Protein AF-Q4S9Q7-F1 (afdb_monomer_lite)

Foldseek 3Di:
DDPPDPPVVVCVPPPPVVDDPVVVVVCCVPPPPDPDDPPPPPPPPQDPVNVVVVVVVVVVVVVVLVVPDDDDDDDFQPQLVVLVVCVVPPPRDLVSNCVSRVNPSVLVVQVCVCVVVVVCVVVVPDPVVSSVPD

InterPro domains:
  IPR002073 3'5'-cyclic nucleotide phosphodiesterase, catalytic domain [PS51845] (72-134)
  IPR013706 PDE1, N-terminal domain [PF08499] (4-63)
  IPR036971 3'5'-cyclic nucleotide phosphodiesterase, catalytic domain superfamily [G3DSA:1.10.1300.10] (68-134)

Secondary structure (DSSP, 8-state):
-------SSTTTTS-GGGS-HHHHHHHHHHH----S-------PPPPHHHHHHHHHHHHHHHHHHHHH---SS----HHHHHHHTTTTSTT--HHHHHHHTTT-HHHHHHHHHHHHTTHHHHTT--HHHHHHH-

Radius of gyration: 23.0 Å; chains: 1; bounding box: 46×39×59 Å

Sequence (134 aa):
SRHLLDTEDELSDLQADKVPSEVRDWLACTFSRKMGVAKRRAEEKPRFRSIVHAVQAGIFVERMYRRTSNMAGLTYPPTALTALKEVDQWSFNVFFFHKATGQHALKFLVYDLLTRYDLINRFRVNASFINTFA

pLDDT: mean 75.55, std 17.19, range [41.09, 97.19]

Structure (mmCIF, N/CA/C/O backbone):
data_AF-Q4S9Q7-F1
#
_entry.id   AF-Q4S9Q7-F1
#
loop_
_atom_site.group_PDB
_atom_site.id
_atom_site.type_symbol
_atom_site.label_atom_id
_atom_site.label_alt_id
_atom_site.label_comp_id
_atom_site.label_asym_id
_atom_site.label_entity_id
_atom_site.label_seq_id
_atom_site.pdbx_PDB_ins_code
_atom_site.Cartn_x
_atom_site.Cartn_y
_atom_site.Cartn_z
_atom_site.occupancy
_atom_site.B_iso_or_equiv
_atom_site.auth_seq_id
_atom_site.auth_comp_id
_atom_site.auth_asym_id
_atom_site.auth_atom_id
_atom_site.pdbx_PDB_model_num
ATOM 1 N N . SER A 1 1 ? -15.909 -23.827 -29.411 1.00 41.47 1 SER A N 1
ATOM 2 C CA . SER A 1 1 ? -14.606 -23.465 -29.996 1.00 41.47 1 SER A CA 1
ATOM 3 C C . SER A 1 1 ? -14.131 -22.170 -29.370 1.00 41.47 1 SER A C 1
ATOM 5 O O . SER A 1 1 ? -14.819 -21.166 -29.497 1.00 41.47 1 SER A O 1
ATOM 7 N N . ARG A 1 2 ? -13.055 -22.213 -28.573 1.00 41.09 2 ARG A N 1
ATOM 8 C CA . ARG A 1 2 ? -12.509 -21.035 -27.882 1.00 41.09 2 ARG A CA 1
ATOM 9 C C . ARG A 1 2 ? -11.651 -20.245 -28.866 1.00 41.09 2 ARG A C 1
ATOM 11 O O . ARG A 1 2 ? -10.529 -20.638 -29.145 1.00 41.09 2 ARG A O 1
ATOM 18 N N . HIS A 1 3 ? -12.210 -19.150 -29.359 1.00 46.91 3 HIS A N 1
ATOM 19 C CA . HIS A 1 3 ? -11.504 -18.075 -30.046 1.00 46.91 3 HIS A CA 1
ATOM 20 C C . HIS A 1 3 ? -10.768 -17.233 -28.990 1.00 46.91 3 HIS A C 1
ATOM 22 O O . HIS A 1 3 ? -11.179 -16.124 -28.662 1.00 46.91 3 HIS A O 1
ATOM 28 N N . LEU A 1 4 ? -9.758 -17.818 -28.342 1.00 49.66 4 LEU A N 1
ATOM 29 C CA . LEU A 1 4 ? -8.892 -17.101 -27.413 1.00 49.66 4 LEU A CA 1
ATOM 30 C C . LEU A 1 4 ? -7.550 -16.872 -28.099 1.00 49.66 4 LEU A C 1
ATOM 32 O O . LEU A 1 4 ? -6.766 -17.805 -28.228 1.00 49.66 4 LEU A O 1
ATOM 36 N N . LEU A 1 5 ? -7.332 -15.595 -28.423 1.00 47.31 5 LEU A N 1
ATOM 37 C CA . LEU A 1 5 ? -6.031 -14.940 -28.531 1.00 47.31 5 LEU A CA 1
ATOM 38 C C . LEU A 1 5 ? -5.266 -15.199 -29.831 1.00 47.31 5 LEU A C 1
ATOM 40 O O . LEU A 1 5 ? -4.199 -15.795 -29.834 1.00 47.31 5 LEU A O 1
ATOM 44 N N . ASP A 1 6 ? -5.773 -14.598 -30.905 1.00 46.31 6 ASP A N 1
ATOM 45 C CA . ASP A 1 6 ? -4.982 -14.224 -32.087 1.00 46.31 6 ASP A CA 1
ATOM 46 C C . ASP A 1 6 ? -4.171 -12.930 -31.831 1.00 46.31 6 ASP A C 1
ATOM 48 O O . ASP A 1 6 ? -3.997 -12.081 -32.693 1.00 4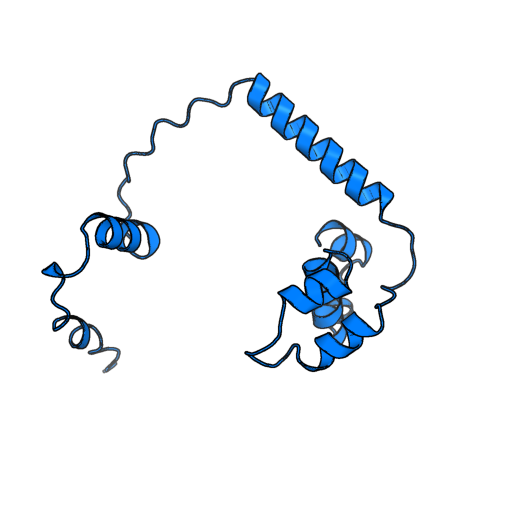6.31 6 ASP A O 1
ATOM 52 N N . THR A 1 7 ? -3.727 -12.721 -30.586 1.00 48.31 7 THR A N 1
ATOM 53 C CA . THR A 1 7 ? -2.867 -11.590 -30.194 1.00 48.31 7 THR A CA 1
ATOM 54 C C . THR A 1 7 ? -1.384 -11.942 -30.288 1.00 48.31 7 THR A C 1
ATOM 56 O O . THR A 1 7 ? -0.544 -11.114 -29.950 1.00 48.31 7 THR A O 1
ATOM 59 N N . GLU A 1 8 ? -1.042 -13.170 -30.695 1.00 48.53 8 GLU A N 1
ATOM 60 C CA . GLU A 1 8 ? 0.350 -13.511 -31.009 1.00 48.53 8 GLU A CA 1
ATOM 61 C C . GLU A 1 8 ? 0.801 -12.894 -32.343 1.00 48.53 8 GLU A C 1
ATOM 63 O O . GLU A 1 8 ? 2.002 -12.717 -32.525 1.00 48.53 8 GLU A O 1
ATOM 68 N N . ASP A 1 9 ? -0.130 -12.483 -33.216 1.00 49.50 9 ASP A N 1
ATOM 69 C CA . ASP A 1 9 ? 0.202 -11.988 -34.559 1.00 49.50 9 ASP A CA 1
ATOM 70 C C . ASP A 1 9 ? 0.385 -10.457 -34.657 1.00 49.50 9 ASP A C 1
ATOM 72 O O . ASP A 1 9 ? 0.992 -9.961 -35.600 1.00 49.50 9 ASP A O 1
ATOM 76 N N . GLU A 1 10 ? -0.031 -9.676 -33.648 1.00 46.81 10 GLU A N 1
ATOM 77 C CA . GLU A 1 10 ? 0.224 -8.218 -33.612 1.00 46.81 10 GLU A CA 1
ATOM 78 C C . GLU A 1 10 ? 1.635 -7.853 -33.098 1.00 46.81 10 GLU A C 1
ATOM 80 O O . GLU A 1 10 ? 2.033 -6.687 -33.111 1.00 46.81 10 GLU A O 1
ATOM 85 N N . LEU A 1 11 ? 2.422 -8.839 -32.651 1.00 51.75 11 LEU A N 1
ATOM 86 C CA . LEU A 1 11 ? 3.826 -8.649 -32.251 1.00 51.75 11 LEU A CA 1
ATOM 87 C C . LEU A 1 11 ? 4.820 -9.026 -33.363 1.00 51.75 11 LEU A C 1
ATOM 89 O O . LEU A 1 11 ? 6.006 -8.715 -33.239 1.00 51.75 11 LEU A O 1
ATOM 93 N N . SER A 1 12 ? 4.342 -9.644 -34.448 1.00 51.00 12 SER A N 1
ATOM 94 C CA . SER A 1 12 ? 5.117 -10.046 -35.632 1.00 51.00 12 SER A CA 1
ATOM 95 C C . SER A 1 12 ? 5.729 -8.849 -36.376 1.00 51.00 12 SER A C 1
ATOM 97 O O . SER A 1 12 ? 6.802 -8.966 -36.969 1.00 51.00 12 SER A O 1
ATOM 99 N N . ASP A 1 13 ? 5.078 -7.682 -36.288 1.00 50.41 13 ASP A N 1
ATOM 100 C CA . ASP A 1 13 ? 5.454 -6.449 -36.996 1.00 50.41 13 ASP A CA 1
ATOM 101 C C . ASP A 1 13 ? 6.460 -5.567 -36.235 1.00 50.41 13 ASP A C 1
ATOM 103 O O . ASP A 1 13 ? 6.987 -4.584 -36.774 1.00 50.41 13 ASP A O 1
ATOM 107 N N . LEU A 1 14 ? 6.789 -5.905 -34.982 1.00 54.84 14 LEU A N 1
ATOM 108 C CA . LEU A 1 14 ? 7.884 -5.247 -34.276 1.00 54.84 14 LEU A CA 1
ATOM 109 C C . LEU A 1 14 ? 9.206 -5.768 -34.837 1.00 54.84 14 LEU A C 1
ATOM 111 O O . LEU A 1 14 ? 9.612 -6.892 -34.554 1.00 54.84 14 LEU A O 1
ATOM 115 N N . GLN A 1 15 ? 9.921 -4.926 -35.592 1.00 55.91 15 GLN A N 1
ATOM 116 C CA . GLN A 1 15 ? 11.313 -5.178 -35.976 1.00 55.91 15 GLN A CA 1
ATOM 117 C C . GLN A 1 15 ? 12.168 -5.411 -34.718 1.00 55.91 15 GLN A C 1
ATOM 119 O O . GLN A 1 15 ? 12.735 -4.476 -34.148 1.00 55.91 15 GLN A O 1
ATOM 124 N N . ALA A 1 16 ? 12.287 -6.669 -34.293 1.00 54.94 16 ALA A N 1
ATOM 125 C CA . ALA A 1 16 ? 13.098 -7.101 -33.159 1.00 54.94 16 ALA A CA 1
ATOM 126 C C . ALA A 1 16 ? 14.583 -6.717 -33.318 1.00 54.94 16 ALA A C 1
ATOM 128 O O . ALA A 1 16 ? 15.316 -6.681 -32.332 1.00 54.94 16 ALA A O 1
ATOM 129 N N . ASP A 1 17 ? 15.007 -6.376 -34.538 1.00 60.38 17 ASP A N 1
ATOM 130 C CA . ASP A 1 17 ? 16.338 -5.866 -34.882 1.00 60.38 17 ASP A CA 1
ATOM 131 C C . ASP A 1 17 ? 16.618 -4.432 -34.400 1.00 60.38 17 ASP A C 1
ATOM 133 O O . ASP A 1 17 ? 17.767 -3.997 -34.420 1.00 60.38 17 ASP A O 1
ATOM 137 N N . LYS A 1 18 ? 15.606 -3.687 -33.931 1.00 69.62 18 LYS A N 1
ATOM 138 C CA . LYS A 1 18 ? 15.787 -2.335 -33.362 1.00 69.62 18 LYS A CA 1
ATOM 139 C C . LYS A 1 18 ? 16.006 -2.318 -31.850 1.00 69.62 18 LYS A C 1
ATOM 141 O O . LYS A 1 18 ? 16.362 -1.278 -31.300 1.00 69.62 18 LYS A O 1
ATOM 146 N N . VAL A 1 19 ? 15.788 -3.442 -31.171 1.00 75.44 19 VAL A N 1
ATOM 147 C CA . VAL A 1 19 ? 15.953 -3.550 -29.718 1.00 75.44 19 VAL A CA 1
ATOM 148 C C . VAL A 1 19 ? 17.345 -4.120 -29.419 1.00 75.44 19 VAL A C 1
ATOM 150 O O . VAL A 1 19 ? 17.657 -5.212 -29.906 1.00 75.44 19 VAL A O 1
ATOM 153 N N . PRO A 1 20 ? 18.181 -3.440 -28.607 1.00 87.00 20 PRO A N 1
ATOM 154 C CA . PRO A 1 20 ? 19.487 -3.960 -28.209 1.00 87.00 20 PRO A CA 1
ATOM 155 C C . PRO A 1 20 ? 19.389 -5.388 -27.665 1.00 87.00 20 PRO A C 1
ATOM 157 O O . PRO A 1 20 ? 18.422 -5.736 -26.976 1.00 87.00 20 PRO A O 1
ATOM 160 N N . SER A 1 21 ? 20.378 -6.227 -27.978 1.00 77.50 21 SER A N 1
ATOM 161 C CA . SER A 1 21 ? 20.414 -7.628 -27.536 1.00 77.50 21 SER A CA 1
ATOM 162 C C . SER A 1 21 ? 20.272 -7.754 -26.023 1.00 77.50 21 SER A C 1
ATOM 164 O O . SER A 1 21 ? 19.528 -8.607 -25.559 1.00 77.50 21 SER A O 1
ATOM 166 N N . GLU A 1 22 ? 20.871 -6.842 -25.259 1.00 82.75 22 GLU A N 1
ATOM 167 C CA . GLU A 1 22 ? 20.809 -6.828 -23.798 1.00 82.75 22 GLU A CA 1
ATOM 168 C C . GLU A 1 22 ? 19.378 -6.643 -23.283 1.00 82.75 22 GLU A C 1
ATOM 170 O O . GLU A 1 22 ? 18.979 -7.271 -22.304 1.00 82.75 22 GLU A O 1
ATOM 175 N N . VAL A 1 23 ? 18.587 -5.797 -23.951 1.00 84.38 23 VAL A N 1
ATOM 176 C CA . VAL A 1 23 ? 17.188 -5.550 -23.579 1.00 84.38 23 VAL A CA 1
ATOM 177 C C . VAL A 1 23 ? 16.328 -6.756 -23.947 1.00 84.38 23 VAL A C 1
ATOM 179 O O . VAL A 1 23 ? 15.492 -7.168 -23.146 1.00 84.38 23 VAL A O 1
ATOM 182 N N . ARG A 1 24 ? 16.556 -7.371 -25.114 1.00 83.56 24 ARG A N 1
ATOM 183 C CA . ARG A 1 24 ? 15.856 -8.604 -25.513 1.00 83.56 24 ARG A CA 1
ATOM 184 C C . ARG A 1 24 ? 16.167 -9.762 -24.569 1.00 83.56 24 ARG A C 1
ATOM 186 O O . ARG A 1 24 ? 15.247 -10.451 -24.138 1.00 83.56 24 ARG A O 1
ATOM 193 N N . ASP A 1 25 ? 17.429 -9.924 -24.192 1.00 80.69 25 ASP A N 1
ATOM 194 C CA . ASP A 1 25 ? 17.872 -10.948 -23.248 1.00 80.69 25 ASP A CA 1
ATOM 195 C C . ASP A 1 25 ? 17.310 -10.698 -21.843 1.00 80.69 25 ASP A C 1
ATOM 197 O O . ASP A 1 25 ? 16.860 -11.638 -21.182 1.00 80.69 25 ASP A O 1
ATOM 201 N N . TRP A 1 26 ? 17.257 -9.436 -21.394 1.00 85.69 26 TRP A N 1
ATOM 202 C CA . TRP A 1 26 ? 16.618 -9.067 -20.128 1.00 85.69 26 TRP A CA 1
ATOM 203 C C . TRP A 1 26 ? 15.114 -9.373 -20.135 1.00 85.69 26 TRP A C 1
ATOM 205 O O . TRP A 1 26 ? 14.604 -9.996 -19.201 1.00 85.69 26 TRP A O 1
ATOM 215 N N . LEU A 1 27 ? 14.403 -9.005 -21.205 1.00 83.12 27 LEU A N 1
ATOM 216 C CA . LEU A 1 27 ? 12.976 -9.295 -21.357 1.00 83.12 27 LEU A CA 1
ATOM 217 C C . LEU A 1 27 ? 12.711 -10.804 -21.409 1.00 83.12 27 LEU A C 1
ATOM 219 O O . LEU A 1 27 ? 11.816 -11.299 -20.726 1.00 83.12 27 LEU A O 1
ATOM 223 N N . ALA A 1 28 ? 13.517 -11.551 -22.165 1.00 81.88 28 ALA A N 1
ATOM 224 C CA . ALA A 1 28 ? 13.392 -12.997 -22.273 1.00 81.88 28 ALA A CA 1
ATOM 225 C C . ALA A 1 28 ? 13.648 -13.689 -20.927 1.00 81.88 28 ALA A C 1
ATOM 227 O O . ALA A 1 28 ? 12.878 -14.569 -20.544 1.00 81.88 28 ALA A O 1
ATOM 228 N N . CYS A 1 29 ? 14.679 -13.287 -20.175 1.00 76.94 29 CYS A N 1
ATOM 229 C CA . CYS A 1 29 ? 14.956 -13.899 -18.873 1.00 76.94 29 CYS A CA 1
ATOM 230 C C . CYS A 1 29 ? 13.972 -13.476 -17.766 1.00 76.94 29 CYS A C 1
ATOM 232 O O . CYS A 1 29 ? 13.766 -14.249 -16.831 1.00 76.94 29 CYS A O 1
ATOM 234 N N . THR A 1 30 ? 13.338 -12.303 -17.878 1.00 86.06 30 THR A N 1
ATOM 235 C CA . THR A 1 30 ? 12.367 -11.799 -16.886 1.00 86.06 30 THR A CA 1
ATOM 236 C C . THR A 1 30 ? 10.948 -12.314 -17.138 1.00 86.06 30 THR A C 1
ATOM 238 O O . THR A 1 30 ? 10.256 -12.691 -16.194 1.00 86.06 30 THR A O 1
ATOM 241 N N . PHE A 1 31 ? 10.506 -12.345 -18.400 1.00 83.12 31 PHE A N 1
ATOM 242 C CA . PHE A 1 31 ? 9.098 -12.557 -18.758 1.00 83.12 31 PHE A CA 1
ATOM 243 C C . PHE A 1 31 ? 8.813 -13.874 -19.498 1.00 83.12 31 PHE A C 1
ATOM 245 O O . PHE A 1 31 ? 7.646 -14.224 -19.663 1.00 83.12 31 PHE A O 1
ATOM 252 N N . SER A 1 32 ? 9.826 -14.645 -19.925 1.00 81.12 32 SER A N 1
ATOM 253 C CA . SER A 1 32 ? 9.590 -15.960 -20.547 1.00 81.12 32 SER A CA 1
ATOM 254 C C . SER A 1 32 ? 9.661 -17.100 -19.536 1.00 81.12 32 SER A C 1
ATOM 256 O O . SER A 1 32 ? 10.592 -17.217 -18.744 1.00 81.12 32 SER A O 1
ATOM 258 N N . ARG A 1 33 ? 8.719 -18.038 -19.643 1.00 68.69 33 ARG A N 1
ATOM 259 C CA . ARG A 1 33 ? 8.603 -19.227 -18.783 1.00 68.69 33 ARG A CA 1
ATOM 260 C C . ARG A 1 33 ? 9.688 -20.292 -19.029 1.00 68.69 33 ARG A C 1
ATOM 262 O O . ARG A 1 33 ? 9.446 -21.453 -18.709 1.00 68.69 33 ARG A O 1
ATOM 269 N N . LYS A 1 34 ? 10.849 -19.971 -19.625 1.00 55.56 34 LYS A N 1
ATOM 270 C CA . LYS A 1 34 ? 11.867 -20.977 -19.991 1.00 55.56 34 LYS A CA 1
ATOM 271 C C . LYS A 1 34 ? 12.435 -21.658 -18.735 1.00 55.56 34 LYS A C 1
ATOM 273 O O . LYS A 1 34 ? 13.432 -21.240 -18.157 1.00 55.56 34 LYS A O 1
ATOM 278 N N . MET A 1 35 ? 11.786 -22.755 -18.340 1.00 53.50 35 MET A N 1
ATOM 279 C CA . MET A 1 35 ? 12.363 -23.869 -17.596 1.00 53.50 35 MET A CA 1
ATOM 280 C C . MET A 1 35 ? 13.606 -24.329 -18.359 1.00 53.50 35 MET A C 1
ATOM 282 O O . MET A 1 35 ? 13.499 -25.017 -19.369 1.00 53.50 35 MET A O 1
ATOM 286 N N . GLY A 1 36 ? 14.780 -23.891 -17.916 1.00 53.44 36 GLY A N 1
ATOM 287 C CA . GLY A 1 36 ? 16.035 -24.250 -18.566 1.00 53.44 36 GLY A CA 1
ATOM 288 C C . GLY A 1 36 ? 17.144 -23.264 -18.257 1.00 53.44 36 GLY A C 1
ATOM 289 O O . GLY A 1 36 ? 17.542 -22.504 -19.126 1.00 53.44 36 GLY A O 1
ATO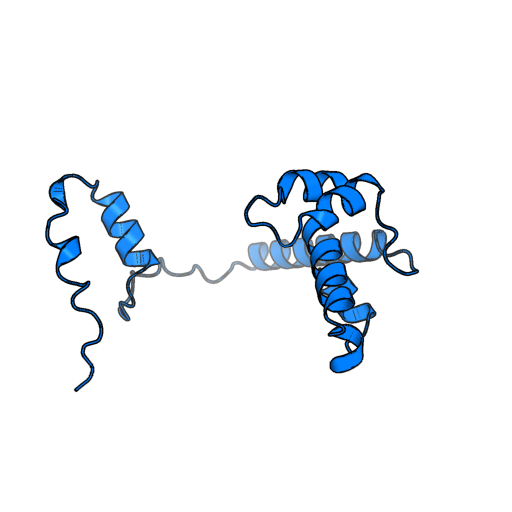M 290 N N . VAL A 1 37 ? 17.603 -23.282 -17.002 1.00 49.09 37 VAL A N 1
ATOM 291 C CA . VAL A 1 37 ? 18.951 -22.888 -16.569 1.00 49.09 37 VAL A CA 1
ATOM 292 C C . VAL A 1 37 ? 19.542 -21.719 -17.374 1.00 49.09 37 VAL A C 1
ATOM 294 O O . VAL A 1 37 ? 20.456 -21.895 -18.179 1.00 49.09 37 VAL A O 1
ATOM 297 N N . ALA A 1 38 ? 19.136 -20.487 -17.043 1.00 48.97 38 ALA A N 1
ATOM 298 C CA . ALA A 1 38 ? 20.163 -19.455 -16.952 1.00 48.97 38 ALA A CA 1
ATOM 299 C C . ALA A 1 38 ? 21.236 -20.077 -16.062 1.00 48.97 38 ALA A C 1
ATOM 301 O O . ALA A 1 38 ? 20.918 -20.497 -14.945 1.00 48.97 38 ALA A O 1
ATOM 302 N N . LYS A 1 39 ? 22.438 -20.282 -16.604 1.00 51.72 39 LYS A N 1
ATOM 303 C CA . LYS A 1 39 ? 23.589 -20.805 -15.875 1.00 51.72 39 LYS A CA 1
ATOM 304 C C . LYS A 1 39 ? 23.708 -19.934 -14.632 1.00 51.72 39 LYS A C 1
ATOM 306 O O . LYS A 1 39 ? 24.237 -18.827 -14.710 1.00 51.72 39 LYS A O 1
ATOM 311 N N . ARG A 1 40 ? 23.113 -20.382 -13.516 1.00 52.78 40 ARG A N 1
ATOM 312 C CA . ARG A 1 40 ? 23.252 -19.730 -12.222 1.00 52.78 40 ARG A CA 1
ATOM 313 C C . ARG A 1 40 ? 24.758 -19.596 -12.098 1.00 52.78 40 ARG A C 1
ATOM 315 O O . ARG A 1 40 ? 25.460 -20.609 -12.184 1.00 52.78 40 ARG A O 1
ATOM 322 N N . ARG A 1 41 ? 25.275 -18.367 -11.986 1.00 55.84 41 ARG A N 1
ATOM 323 C CA . ARG A 1 41 ? 26.604 -18.204 -11.390 1.00 55.84 41 ARG A CA 1
ATOM 324 C C . ARG A 1 41 ? 26.565 -19.091 -10.158 1.00 55.84 41 ARG A C 1
ATOM 326 O O . ARG A 1 41 ? 25.586 -18.989 -9.421 1.00 55.84 41 ARG A O 1
ATOM 333 N N . ALA A 1 42 ? 27.517 -20.018 -10.034 1.00 54.81 42 ALA A N 1
ATOM 334 C CA . ALA A 1 42 ? 27.575 -20.904 -8.884 1.00 54.81 42 ALA A CA 1
ATOM 335 C C . ALA A 1 42 ? 27.341 -20.028 -7.653 1.00 54.81 42 ALA A C 1
ATOM 337 O O . ALA A 1 42 ? 28.103 -19.083 -7.439 1.00 54.81 42 ALA A O 1
ATOM 338 N N . GLU A 1 43 ? 26.221 -20.242 -6.958 1.00 56.75 43 GLU A N 1
ATOM 339 C CA . GLU A 1 43 ? 25.981 -19.587 -5.683 1.00 56.75 43 GLU A CA 1
ATOM 340 C C . GLU A 1 43 ? 27.191 -19.972 -4.838 1.00 56.75 43 GLU A C 1
ATOM 342 O O . GLU A 1 43 ? 27.351 -21.143 -4.480 1.00 56.75 43 GLU A O 1
ATOM 347 N N . GLU A 1 44 ? 28.118 -19.031 -4.620 1.00 63.50 44 GLU A N 1
ATOM 348 C CA . GLU A 1 44 ? 29.185 -19.257 -3.659 1.00 63.50 44 GLU A CA 1
ATOM 349 C C . GLU A 1 44 ? 28.476 -19.616 -2.359 1.00 63.50 44 GLU A C 1
ATOM 351 O O . GLU A 1 44 ? 27.667 -18.837 -1.848 1.00 63.50 44 GLU A O 1
ATOM 356 N N . LYS A 1 45 ? 28.754 -20.820 -1.852 1.00 73.00 45 LYS A N 1
ATOM 357 C CA . LYS A 1 45 ? 28.246 -21.285 -0.566 1.00 73.00 45 LYS A CA 1
ATOM 358 C C . LYS A 1 45 ? 28.454 -20.144 0.440 1.00 73.00 45 LYS A C 1
ATOM 360 O O . LYS A 1 45 ? 29.601 -19.707 0.592 1.00 73.00 45 LYS A O 1
ATOM 365 N N . PRO A 1 46 ? 27.387 -19.610 1.065 1.00 71.25 46 PRO A N 1
ATOM 366 C CA . PRO A 1 46 ? 27.481 -18.360 1.801 1.00 71.25 46 PRO A CA 1
ATOM 367 C C . PRO A 1 46 ? 28.549 -18.489 2.884 1.00 71.25 46 PRO A C 1
ATOM 369 O O . PRO A 1 46 ? 28.502 -19.379 3.736 1.00 71.25 46 PRO A O 1
ATOM 372 N N . ARG A 1 47 ? 29.565 -17.623 2.815 1.00 85.69 47 ARG A N 1
ATOM 373 C CA . ARG A 1 47 ? 30.669 -17.625 3.780 1.00 85.69 47 ARG A CA 1
ATOM 374 C C . ARG A 1 47 ? 30.114 -17.279 5.161 1.00 85.69 47 ARG A C 1
ATOM 376 O O . ARG A 1 47 ? 29.239 -16.423 5.269 1.00 85.69 47 ARG A O 1
ATOM 383 N N . PHE A 1 48 ? 30.683 -17.852 6.223 1.00 90.12 48 PHE A N 1
ATOM 384 C CA . PHE A 1 48 ? 30.279 -17.577 7.612 1.00 90.12 48 PHE A CA 1
ATOM 385 C C . PHE A 1 48 ? 30.170 -16.071 7.917 1.00 90.12 48 PHE A C 1
ATOM 387 O O . PHE A 1 48 ? 29.217 -15.630 8.547 1.00 90.12 48 PHE A O 1
ATOM 394 N N . ARG A 1 49 ? 31.073 -15.248 7.367 1.00 87.62 49 ARG A N 1
ATOM 395 C CA . ARG A 1 49 ? 31.020 -13.782 7.491 1.00 87.62 49 ARG A CA 1
ATOM 396 C C . ARG A 1 49 ? 29.756 -13.152 6.885 1.00 87.62 49 ARG A C 1
ATOM 398 O O . ARG A 1 49 ? 29.212 -12.220 7.464 1.00 87.62 49 ARG A O 1
ATOM 405 N N . SER A 1 50 ? 29.285 -13.652 5.742 1.00 88.19 50 SER A N 1
ATOM 406 C CA . SER A 1 50 ? 28.042 -13.186 5.110 1.00 88.19 50 SER A CA 1
ATOM 407 C C . SER A 1 50 ? 26.821 -13.577 5.943 1.00 88.19 50 SER A C 1
ATOM 409 O O . SER A 1 50 ? 25.929 -12.754 6.125 1.00 88.19 50 SER A O 1
ATOM 411 N N . ILE A 1 51 ? 26.836 -14.777 6.533 1.00 88.75 51 ILE A N 1
ATOM 412 C CA . ILE A 1 51 ? 25.806 -15.229 7.477 1.00 88.75 51 ILE A CA 1
ATOM 413 C C . ILE A 1 51 ? 25.782 -14.315 8.707 1.00 88.75 51 ILE A C 1
ATOM 415 O O . ILE A 1 51 ? 24.723 -13.831 9.086 1.00 88.75 51 ILE A O 1
ATOM 419 N N . VAL A 1 52 ? 26.945 -14.009 9.291 1.00 94.31 52 VAL A N 1
ATOM 420 C CA . VAL A 1 52 ? 27.054 -13.098 10.442 1.00 94.31 52 VAL A CA 1
ATOM 421 C C . VAL A 1 52 ? 26.515 -11.709 10.106 1.00 94.31 52 VAL A C 1
ATOM 423 O O . VAL A 1 52 ? 25.720 -11.179 10.873 1.00 94.31 52 VAL A O 1
ATOM 426 N N . HIS A 1 53 ? 26.882 -11.134 8.957 1.00 92.12 53 HIS A N 1
ATOM 427 C CA . HIS A 1 53 ? 26.362 -9.827 8.544 1.00 92.12 53 HIS A CA 1
ATOM 428 C C . HIS A 1 53 ? 24.840 -9.854 8.334 1.00 92.12 53 HIS A C 1
ATOM 430 O O . HIS A 1 53 ? 24.158 -8.913 8.732 1.00 92.12 53 HIS A O 1
ATOM 436 N N . ALA A 1 54 ? 24.297 -10.932 7.759 1.00 88.38 54 ALA A N 1
ATOM 437 C CA . ALA A 1 54 ? 22.855 -11.104 7.597 1.00 88.38 54 ALA A CA 1
ATOM 438 C C . ALA A 1 54 ? 22.134 -11.222 8.952 1.00 88.38 54 ALA A C 1
ATOM 440 O O . ALA A 1 54 ? 21.107 -10.579 9.159 1.00 88.38 54 ALA A O 1
ATOM 441 N N . VAL A 1 55 ? 22.701 -11.968 9.906 1.00 94.62 55 VAL A N 1
ATOM 442 C CA . VAL A 1 55 ? 22.182 -12.082 11.280 1.00 94.62 55 VAL A CA 1
ATOM 443 C C . VAL A 1 55 ? 22.240 -10.734 12.001 1.00 94.62 55 VAL A C 1
ATOM 445 O O . VAL A 1 55 ? 21.262 -10.324 12.619 1.00 94.62 55 VAL A O 1
ATOM 448 N N . GLN A 1 56 ? 23.354 -10.007 11.897 1.00 92.88 56 GLN A N 1
ATOM 449 C CA . GLN A 1 56 ? 23.516 -8.684 12.505 1.00 92.88 56 GLN A CA 1
ATOM 450 C C . GLN A 1 56 ? 22.537 -7.663 11.921 1.00 92.88 56 GLN A C 1
ATOM 452 O O . GLN A 1 56 ? 21.941 -6.896 12.677 1.00 92.88 56 GLN A O 1
ATOM 457 N N . ALA A 1 57 ? 22.336 -7.678 10.601 1.00 87.88 57 ALA A N 1
ATOM 458 C CA . ALA A 1 57 ? 21.327 -6.859 9.942 1.00 87.88 57 ALA A CA 1
ATOM 459 C C . ALA A 1 57 ? 19.914 -7.228 10.422 1.00 87.88 57 ALA A C 1
ATOM 461 O O . ALA A 1 57 ? 19.151 -6.334 10.773 1.00 87.88 57 ALA A O 1
ATOM 462 N N . GLY A 1 58 ? 19.600 -8.525 10.534 1.00 85.44 58 GLY A N 1
ATOM 463 C CA . GLY A 1 58 ? 18.328 -9.014 11.074 1.00 85.44 58 GLY A CA 1
ATOM 464 C C . GLY A 1 58 ? 18.057 -8.520 12.497 1.00 85.44 58 GLY A C 1
ATOM 465 O O . GLY A 1 58 ? 17.009 -7.934 12.751 1.00 85.44 58 GLY A O 1
ATOM 466 N N . ILE A 1 59 ? 19.036 -8.646 13.398 1.00 87.19 59 ILE A N 1
ATOM 467 C CA . ILE A 1 59 ? 18.938 -8.160 14.785 1.00 87.19 59 ILE A CA 1
ATOM 468 C C . ILE A 1 59 ? 18.816 -6.630 14.834 1.00 87.19 59 ILE A C 1
ATOM 470 O O . ILE A 1 59 ? 18.075 -6.088 15.653 1.00 87.19 59 ILE A O 1
ATOM 474 N N . PHE A 1 60 ? 19.550 -5.900 13.990 1.00 77.94 60 PHE A N 1
ATOM 475 C CA . PHE A 1 60 ? 19.479 -4.438 13.951 1.00 77.94 60 PHE A CA 1
ATOM 476 C C . PHE A 1 60 ? 18.103 -3.954 13.483 1.00 77.94 60 PHE A C 1
ATOM 478 O O . PHE A 1 60 ? 17.529 -3.068 14.118 1.00 77.94 60 PHE A O 1
ATOM 485 N N . VAL A 1 61 ? 17.557 -4.572 12.433 1.00 68.00 61 VAL A N 1
ATOM 486 C CA . VAL A 1 61 ? 16.200 -4.312 11.934 1.00 68.00 61 VAL A CA 1
ATOM 487 C C . VAL A 1 61 ? 15.162 -4.649 13.004 1.00 68.00 61 VAL A C 1
ATOM 489 O O . VAL A 1 61 ? 14.323 -3.809 13.314 1.00 68.00 61 VAL A O 1
ATOM 492 N N . GLU A 1 62 ? 15.265 -5.809 13.655 1.00 72.25 62 GLU A N 1
ATOM 493 C CA . GLU A 1 62 ? 14.374 -6.215 14.752 1.00 72.25 62 GLU A CA 1
ATOM 494 C C . GLU A 1 62 ? 14.421 -5.223 15.929 1.00 72.25 62 GLU A C 1
ATOM 496 O O . GLU A 1 62 ? 13.399 -4.832 16.499 1.00 72.25 62 GLU A O 1
ATOM 501 N N . ARG A 1 63 ? 15.622 -4.751 16.281 1.00 72.19 63 ARG A N 1
ATOM 502 C CA . ARG A 1 63 ? 15.833 -3.788 17.366 1.00 72.19 63 ARG A CA 1
ATOM 503 C C . ARG A 1 63 ? 15.351 -2.381 17.015 1.00 72.19 63 ARG A C 1
ATOM 505 O O . ARG A 1 63 ? 14.969 -1.647 17.927 1.00 72.19 63 ARG A O 1
ATOM 512 N N . MET A 1 64 ? 15.397 -1.995 15.741 1.00 63.25 64 MET A N 1
ATOM 513 C CA . MET A 1 64 ? 14.772 -0.768 15.241 1.00 63.25 64 MET A CA 1
ATOM 514 C C . MET A 1 64 ? 13.251 -0.892 15.291 1.00 63.25 64 MET A C 1
ATOM 516 O O . MET A 1 64 ? 12.591 -0.020 15.845 1.00 63.25 64 MET A O 1
ATOM 520 N N . TYR A 1 65 ? 12.711 -2.022 14.842 1.00 60.69 65 TYR A N 1
ATOM 521 C CA . TYR A 1 65 ? 11.283 -2.308 14.857 1.00 60.69 65 TYR A CA 1
ATOM 522 C C . TYR A 1 65 ? 10.687 -2.268 16.284 1.00 60.69 65 TYR A C 1
ATOM 524 O O . TYR A 1 65 ? 9.704 -1.564 16.522 1.00 60.69 65 TYR A O 1
ATOM 532 N N . ARG A 1 66 ? 11.340 -2.899 17.278 1.00 61.09 66 ARG A N 1
ATOM 533 C CA . ARG A 1 66 ? 10.914 -2.832 18.697 1.00 61.09 66 ARG A CA 1
ATOM 534 C C . ARG A 1 66 ? 11.029 -1.438 19.323 1.00 61.09 66 ARG A C 1
ATOM 536 O O . ARG A 1 66 ? 10.293 -1.146 20.260 1.00 61.09 66 ARG A O 1
ATOM 543 N N . ARG A 1 67 ? 11.961 -0.587 18.872 1.00 56.59 67 ARG A N 1
ATOM 544 C CA . ARG A 1 67 ? 12.135 0.774 19.422 1.00 56.59 67 ARG A CA 1
ATOM 545 C C . ARG A 1 67 ? 11.053 1.748 18.959 1.00 56.59 67 ARG A C 1
ATOM 547 O O . ARG A 1 67 ? 10.797 2.718 19.664 1.00 56.59 67 ARG A O 1
ATOM 554 N N . THR A 1 68 ? 10.416 1.486 17.821 1.00 50.09 68 THR A N 1
ATOM 555 C CA . THR A 1 68 ? 9.388 2.364 17.235 1.00 50.09 68 THR A CA 1
ATOM 556 C C . THR A 1 68 ? 7.959 1.935 17.604 1.00 50.09 68 THR A C 1
ATOM 558 O O . THR A 1 68 ? 7.003 2.651 17.316 1.00 50.09 68 THR A O 1
ATOM 561 N N . SER A 1 69 ? 7.774 0.787 18.267 1.00 46.72 69 SER A N 1
ATOM 562 C CA . SER A 1 69 ? 6.457 0.286 18.678 1.00 46.72 69 SER A CA 1
ATOM 563 C C . SER A 1 69 ? 6.060 0.776 20.078 1.00 46.72 69 SER A C 1
ATOM 565 O O . SER A 1 69 ? 6.144 0.023 21.047 1.00 46.72 69 SER A O 1
ATOM 567 N N . ASN A 1 70 ? 5.594 2.023 20.179 1.00 43.12 70 ASN A N 1
ATOM 568 C CA . ASN A 1 70 ? 4.729 2.458 21.281 1.00 43.12 70 ASN A CA 1
ATOM 569 C C . ASN A 1 70 ? 3.259 2.449 20.822 1.00 43.12 70 ASN A C 1
ATOM 571 O O . ASN A 1 70 ? 2.948 2.723 19.667 1.00 43.12 70 ASN A O 1
ATOM 575 N N . MET A 1 71 ? 2.405 2.021 21.750 1.00 47.00 71 MET A N 1
ATOM 576 C CA . MET A 1 71 ? 1.081 1.411 21.587 1.00 47.00 71 MET A CA 1
ATOM 577 C C . MET A 1 71 ? -0.093 2.371 21.293 1.00 47.00 71 MET A C 1
ATOM 579 O O . MET A 1 71 ? 0.035 3.580 21.435 1.00 47.00 71 MET A O 1
ATOM 583 N N . ALA A 1 72 ? -1.264 1.760 21.038 1.00 45.75 72 ALA A N 1
ATOM 584 C CA . ALA A 1 72 ? -2.581 2.313 20.676 1.00 45.75 72 ALA A CA 1
ATOM 585 C C . ALA A 1 72 ? -2.726 2.599 19.173 1.00 45.75 72 ALA A C 1
ATOM 587 O O . ALA A 1 72 ? -1.731 2.847 18.503 1.00 45.75 72 ALA A O 1
ATOM 588 N N . GLY A 1 73 ? -3.943 2.416 18.633 1.00 60.25 73 GLY A N 1
ATOM 589 C CA . GLY A 1 73 ? -4.241 2.398 17.191 1.00 60.25 73 GLY A CA 1
ATOM 590 C C . GLY A 1 73 ? -3.505 3.483 16.405 1.00 60.25 73 GLY A C 1
ATOM 591 O O . GLY A 1 73 ? -3.264 4.562 16.935 1.00 60.25 73 GLY A O 1
ATOM 592 N N . LEU A 1 74 ? -3.108 3.174 15.165 1.00 68.62 74 LEU A N 1
ATOM 593 C CA . LEU A 1 74 ? -2.286 4.068 14.346 1.00 68.62 74 LEU A CA 1
ATOM 594 C C . LEU A 1 74 ? -2.830 5.498 14.386 1.00 68.62 74 LEU A C 1
ATOM 596 O O . LEU A 1 74 ? -3.913 5.777 13.875 1.00 68.62 74 LEU A O 1
ATOM 600 N N . THR A 1 75 ? -2.063 6.408 14.978 1.00 77.88 75 THR A N 1
ATOM 601 C CA . THR A 1 75 ? -2.341 7.835 14.870 1.00 77.88 75 THR A CA 1
ATOM 602 C C . THR A 1 75 ? -1.831 8.292 13.516 1.00 77.88 75 THR A C 1
ATOM 604 O O . THR A 1 75 ? -0.625 8.312 13.267 1.00 77.88 75 THR A O 1
ATOM 607 N N . TYR A 1 76 ? -2.753 8.637 12.623 1.00 83.06 76 TYR A N 1
ATOM 608 C CA . TYR A 1 76 ? -2.409 9.104 11.288 1.00 83.06 76 TYR A CA 1
ATOM 609 C C . TYR A 1 76 ? -2.055 10.594 11.326 1.00 83.06 76 TYR A C 1
ATOM 611 O O . TYR A 1 76 ? -2.858 11.401 11.806 1.00 83.06 76 TYR A O 1
ATOM 619 N N . PRO A 1 77 ? -0.897 11.000 10.777 1.00 87.94 77 PRO A N 1
ATOM 620 C CA . PRO A 1 77 ? -0.630 12.404 10.500 1.00 87.94 77 PRO A CA 1
ATOM 621 C C . PRO A 1 77 ? -1.725 12.986 9.587 1.00 87.94 77 PRO A C 1
ATOM 623 O O . PRO A 1 77 ? -2.158 12.300 8.655 1.00 87.94 77 PRO A O 1
ATOM 626 N N . PRO A 1 78 ? -2.152 14.251 9.767 1.00 90.12 78 PRO A N 1
ATOM 627 C CA . PRO A 1 78 ? -3.192 14.855 8.928 1.00 90.12 78 PRO A CA 1
ATOM 628 C C . PRO A 1 78 ? -2.878 14.797 7.427 1.00 90.12 78 PRO A C 1
ATOM 630 O O . PRO A 1 78 ? -3.757 14.562 6.604 1.00 90.12 78 PRO A O 1
ATOM 633 N N . THR A 1 79 ? -1.604 14.947 7.064 1.00 92.00 79 THR A N 1
ATOM 634 C CA . THR A 1 79 ? -1.125 14.834 5.680 1.00 92.00 79 THR A CA 1
ATOM 635 C C . THR A 1 79 ? -1.268 13.420 5.117 1.00 92.00 79 THR A C 1
ATOM 637 O O . THR A 1 79 ? -1.582 13.264 3.938 1.00 92.00 79 THR A O 1
ATOM 640 N N . ALA A 1 80 ? -1.093 12.390 5.949 1.00 92.31 80 ALA A N 1
ATOM 641 C CA . ALA A 1 80 ? -1.300 10.998 5.563 1.00 92.31 80 ALA A CA 1
ATOM 642 C C . ALA A 1 80 ? -2.792 10.696 5.350 1.00 92.31 80 ALA A C 1
ATOM 644 O O . ALA A 1 80 ? -3.141 10.045 4.370 1.00 92.31 80 ALA A O 1
ATOM 645 N N . LEU A 1 81 ? -3.675 11.233 6.205 1.00 91.06 81 LEU A N 1
ATOM 646 C CA . LEU A 1 81 ? -5.130 11.128 6.022 1.00 91.06 81 LEU A CA 1
ATOM 647 C C . LEU A 1 81 ? -5.595 11.788 4.723 1.00 91.06 81 LEU A C 1
ATOM 649 O O . LEU A 1 81 ? -6.434 11.232 4.021 1.00 91.06 81 LEU A O 1
ATOM 653 N N . THR A 1 82 ? -5.046 12.957 4.383 1.00 93.06 82 THR A N 1
ATOM 654 C CA . THR A 1 82 ? -5.363 13.628 3.116 1.00 93.06 82 THR A CA 1
ATOM 655 C C . THR A 1 82 ? -4.976 12.766 1.919 1.00 93.06 82 THR A C 1
ATOM 657 O O . THR A 1 82 ? -5.790 12.608 1.016 1.00 93.06 82 THR A O 1
ATOM 660 N N . ALA A 1 83 ? -3.789 12.153 1.937 1.00 94.06 83 ALA A N 1
ATOM 661 C CA . ALA A 1 83 ? -3.361 11.250 0.871 1.00 94.06 83 ALA A CA 1
ATOM 662 C C . ALA A 1 83 ? -4.253 9.998 0.762 1.00 94.06 83 ALA A C 1
ATOM 664 O O . ALA A 1 83 ? -4.602 9.591 -0.342 1.00 94.06 83 ALA A O 1
ATOM 665 N N . LEU A 1 84 ? -4.678 9.408 1.887 1.00 93.50 84 LEU A N 1
ATOM 666 C CA . LEU A 1 84 ? -5.510 8.191 1.905 1.00 93.50 84 LEU A CA 1
ATOM 667 C C . LEU A 1 84 ? -6.904 8.360 1.288 1.00 93.50 84 LEU A C 1
ATOM 669 O O . LEU A 1 84 ? -7.553 7.362 0.966 1.00 93.50 84 LEU A O 1
ATOM 673 N N . LYS A 1 85 ? -7.368 9.597 1.086 1.00 93.12 85 LYS A N 1
ATOM 674 C CA . LYS A 1 85 ? -8.607 9.872 0.340 1.00 93.12 85 LYS A CA 1
ATOM 675 C C . LYS A 1 85 ? -8.501 9.479 -1.132 1.00 93.12 85 LYS A C 1
ATOM 677 O O . LYS A 1 85 ? -9.512 9.177 -1.752 1.00 93.12 85 LYS A O 1
ATOM 682 N N . GLU A 1 86 ? -7.290 9.473 -1.679 1.00 94.88 86 GLU A N 1
ATOM 683 C CA . GLU A 1 86 ? -7.017 9.151 -3.081 1.00 94.88 86 GLU A CA 1
ATOM 684 C C . GLU A 1 86 ? -6.489 7.723 -3.256 1.00 94.88 86 GLU A C 1
ATOM 686 O O . GLU A 1 86 ? -6.080 7.361 -4.351 1.00 94.88 86 GLU A O 1
ATOM 691 N N . VAL A 1 87 ? -6.488 6.899 -2.200 1.00 94.81 87 VAL A N 1
ATOM 692 C CA . VAL A 1 87 ? -5.864 5.561 -2.218 1.00 94.81 87 VAL A CA 1
ATOM 693 C C . VAL A 1 87 ? -6.462 4.614 -3.264 1.00 94.81 87 VAL A C 1
ATOM 695 O O . VAL A 1 87 ? -5.762 3.747 -3.774 1.00 94.81 87 VAL A O 1
ATOM 698 N N . ASP A 1 88 ? -7.734 4.808 -3.615 1.00 94.44 88 ASP A N 1
ATOM 699 C CA . ASP A 1 88 ? -8.438 4.002 -4.617 1.00 94.44 88 ASP A CA 1
ATOM 700 C C . ASP A 1 88 ? -8.243 4.541 -6.053 1.00 94.44 88 ASP A C 1
ATOM 702 O O . ASP A 1 88 ? -8.780 3.989 -7.013 1.00 94.44 88 ASP A O 1
ATOM 706 N N . GLN A 1 89 ? -7.477 5.625 -6.227 1.00 96.94 89 GLN A N 1
ATOM 707 C CA . GLN A 1 89 ? -7.175 6.216 -7.530 1.00 96.94 89 GLN A CA 1
ATOM 708 C C . GLN A 1 89 ? -5.840 5.697 -8.070 1.00 96.94 89 GLN A C 1
ATOM 710 O O . GLN A 1 89 ? -4.843 5.625 -7.356 1.00 96.94 89 GLN A O 1
ATOM 715 N N . TRP A 1 90 ? -5.777 5.430 -9.378 1.00 97.19 90 TRP A N 1
ATOM 716 C CA . TRP A 1 90 ? -4.538 5.003 -10.046 1.00 97.19 90 TRP A CA 1
ATOM 717 C C . TRP A 1 90 ? -3.398 6.029 -9.920 1.00 97.19 90 TRP A C 1
ATOM 719 O O . TRP A 1 90 ? -2.221 5.678 -9.932 1.00 97.19 90 TRP A O 1
ATOM 729 N N . SER A 1 91 ? -3.750 7.307 -9.772 1.00 96.50 91 SER A N 1
ATOM 730 C CA . SER A 1 91 ? -2.822 8.422 -9.581 1.00 96.50 91 SER A CA 1
ATOM 731 C C . SER A 1 91 ? -2.324 8.590 -8.141 1.00 96.50 91 SER A C 1
ATOM 733 O O . SER A 1 91 ? -1.611 9.559 -7.874 1.00 96.50 91 SER A O 1
ATOM 735 N N . PHE A 1 92 ? -2.675 7.692 -7.211 1.00 97.06 92 PHE A N 1
ATOM 736 C CA . PHE A 1 92 ? -2.263 7.783 -5.811 1.00 97.06 92 PHE A CA 1
ATOM 737 C C . PHE A 1 92 ? -0.744 7.954 -5.670 1.00 97.06 92 PHE A C 1
ATOM 739 O O . PHE A 1 92 ? 0.060 7.105 -6.067 1.00 97.06 92 PHE A O 1
ATOM 746 N N . ASN A 1 93 ? -0.331 9.062 -5.052 1.00 96.81 93 ASN A N 1
ATOM 747 C CA . ASN A 1 93 ? 1.080 9.375 -4.883 1.00 96.81 93 ASN A CA 1
ATOM 748 C C . ASN A 1 93 ? 1.669 8.670 -3.651 1.00 96.81 93 ASN A C 1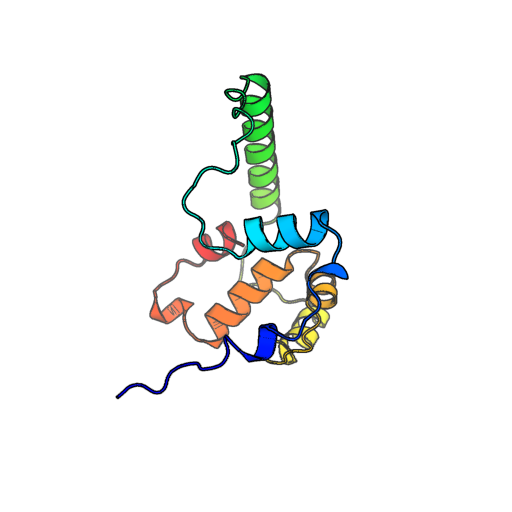
ATOM 750 O O . ASN A 1 93 ? 1.775 9.239 -2.559 1.00 96.81 93 ASN A O 1
ATOM 754 N N . VAL A 1 94 ? 2.125 7.432 -3.854 1.00 96.25 94 VAL A N 1
ATOM 755 C CA . VAL A 1 94 ? 2.753 6.614 -2.805 1.00 96.25 94 VAL A CA 1
ATOM 756 C C . VAL A 1 94 ? 3.996 7.272 -2.189 1.00 96.25 94 VAL A C 1
ATOM 758 O O . VAL A 1 94 ? 4.254 7.103 -0.998 1.00 96.25 94 VAL A O 1
ATOM 761 N N . PHE A 1 95 ? 4.750 8.077 -2.944 1.00 96.56 95 PHE A N 1
ATOM 762 C CA . PHE A 1 95 ? 5.954 8.745 -2.435 1.00 96.56 95 PHE A CA 1
ATOM 763 C C . PHE A 1 95 ? 5.623 9.907 -1.498 1.00 96.56 95 PHE A C 1
ATOM 765 O O . PHE A 1 95 ? 6.293 10.095 -0.479 1.00 96.56 95 PHE A O 1
ATOM 772 N N . PHE A 1 96 ? 4.583 10.680 -1.819 1.00 96.50 96 PHE A N 1
ATOM 773 C CA . PHE A 1 96 ? 4.062 11.701 -0.915 1.00 96.50 96 PHE A CA 1
ATOM 774 C C . PHE A 1 96 ? 3.554 11.055 0.375 1.00 96.50 96 PHE A C 1
ATOM 776 O O . PHE A 1 96 ? 3.944 11.470 1.467 1.00 96.50 96 PHE A O 1
ATOM 783 N N . PHE A 1 97 ? 2.772 9.981 0.252 1.00 96.38 97 PHE A N 1
ATOM 784 C CA . PHE A 1 97 ? 2.274 9.230 1.399 1.00 96.38 97 PHE A CA 1
ATOM 785 C C . PHE A 1 97 ? 3.405 8.651 2.263 1.00 96.38 97 PHE A C 1
ATOM 787 O O . PHE A 1 97 ? 3.364 8.738 3.491 1.00 96.38 97 PHE A O 1
ATOM 794 N N . HIS A 1 98 ? 4.466 8.137 1.641 1.00 94.62 98 HIS A N 1
ATOM 795 C CA . HIS A 1 98 ? 5.656 7.645 2.334 1.00 94.62 98 HIS A CA 1
ATOM 796 C C . HIS A 1 98 ? 6.353 8.726 3.157 1.00 94.62 98 HIS A C 1
ATOM 798 O O . HIS A 1 98 ? 6.721 8.486 4.305 1.00 94.62 98 HIS A O 1
ATOM 804 N N . LYS A 1 99 ? 6.472 9.947 2.629 1.00 94.88 99 LYS A N 1
ATOM 805 C CA . LYS A 1 99 ? 6.995 11.081 3.404 1.00 94.88 99 LYS A CA 1
ATOM 806 C C . LYS A 1 99 ? 6.038 11.486 4.526 1.00 94.88 99 LYS A C 1
ATOM 808 O O . LYS A 1 99 ? 6.483 11.668 5.656 1.00 94.88 99 LYS A O 1
ATOM 813 N N . ALA A 1 100 ? 4.739 11.565 4.238 1.00 94.12 100 ALA A N 1
ATOM 814 C CA . ALA A 1 100 ? 3.706 11.948 5.201 1.00 94.12 100 ALA A CA 1
ATOM 815 C C . ALA A 1 100 ? 3.593 10.980 6.394 1.00 94.12 100 ALA A C 1
ATOM 817 O O . ALA A 1 100 ? 3.225 11.397 7.485 1.00 94.12 100 ALA A O 1
ATOM 818 N N . THR A 1 101 ? 3.948 9.709 6.198 1.00 90.94 101 THR A N 1
ATOM 819 C CA . THR A 1 101 ? 3.940 8.646 7.221 1.00 90.94 101 THR A CA 1
ATOM 820 C C . THR A 1 101 ? 5.309 8.416 7.872 1.00 90.94 101 THR A C 1
ATOM 822 O O . THR A 1 101 ? 5.514 7.414 8.555 1.00 90.94 101 THR A O 1
ATOM 825 N N . GLY A 1 102 ? 6.280 9.311 7.654 1.00 90.00 102 GLY A N 1
ATOM 826 C CA . GLY A 1 102 ? 7.614 9.183 8.243 1.00 90.00 102 GLY A CA 1
ATOM 827 C C . GLY A 1 102 ? 8.368 7.942 7.761 1.00 90.00 102 GLY A C 1
ATOM 828 O O . GLY A 1 102 ? 8.996 7.267 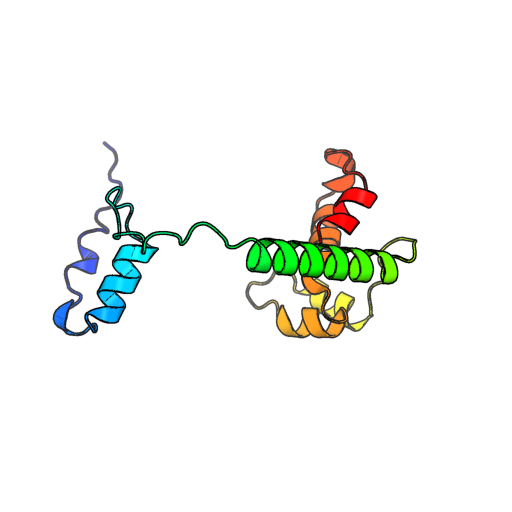8.566 1.00 90.00 102 GLY A O 1
ATOM 829 N N . GLN A 1 103 ? 8.289 7.634 6.465 1.00 90.62 103 GLN A N 1
ATOM 830 C CA . GLN A 1 103 ? 8.877 6.461 5.802 1.00 90.62 103 GLN A CA 1
ATOM 831 C C . GLN A 1 103 ? 8.209 5.109 6.132 1.00 90.62 103 GLN A C 1
ATOM 833 O O . GLN A 1 103 ? 8.786 4.058 5.869 1.00 90.62 103 GLN A O 1
ATOM 838 N N . HIS A 1 104 ? 6.972 5.109 6.642 1.00 88.12 104 HIS A N 1
ATOM 839 C CA . HIS A 1 104 ? 6.236 3.888 7.009 1.00 88.12 104 HIS A CA 1
ATOM 840 C C . HIS A 1 104 ? 5.004 3.625 6.118 1.00 88.12 104 HIS A C 1
ATOM 842 O O . HIS A 1 104 ? 4.018 3.056 6.580 1.00 88.12 104 HIS A O 1
ATOM 848 N N . ALA A 1 105 ? 5.037 4.019 4.836 1.00 91.62 105 ALA A N 1
ATOM 849 C CA . ALA A 1 105 ? 3.891 3.890 3.916 1.00 91.62 105 ALA A CA 1
ATOM 850 C C . ALA A 1 105 ? 3.218 2.511 3.957 1.00 91.62 105 ALA A C 1
ATOM 852 O O . ALA A 1 105 ? 1.997 2.437 4.039 1.00 91.62 105 ALA A O 1
ATOM 853 N N . LEU A 1 106 ? 3.998 1.425 3.919 1.00 91.19 106 LEU A N 1
ATOM 854 C CA . LEU A 1 106 ? 3.449 0.071 3.880 1.00 91.19 106 LEU A CA 1
ATOM 855 C C . LEU A 1 106 ? 2.593 -0.228 5.119 1.00 91.19 106 LEU A C 1
ATOM 857 O O . LEU A 1 106 ? 1.445 -0.633 4.968 1.00 91.19 106 LEU A O 1
ATOM 861 N N . LYS A 1 107 ? 3.110 0.050 6.322 1.00 87.56 107 LYS A N 1
ATOM 862 C CA . LYS A 1 107 ? 2.391 -0.117 7.593 1.00 87.56 107 LYS A CA 1
ATOM 863 C C . LYS A 1 107 ? 1.037 0.580 7.603 1.00 87.56 107 LYS A C 1
ATOM 865 O O . LYS A 1 107 ? 0.018 -0.038 7.910 1.00 87.56 107 LYS A O 1
ATOM 870 N N . PHE A 1 108 ? 1.031 1.867 7.265 1.00 89.38 108 PHE A N 1
ATOM 871 C CA . PHE A 1 108 ? -0.189 2.669 7.280 1.00 89.38 108 PHE A CA 1
ATOM 872 C C . PHE A 1 108 ? -1.168 2.235 6.181 1.00 89.38 108 PHE A C 1
ATOM 874 O O . PHE A 1 108 ? -2.363 2.164 6.441 1.00 89.38 108 PHE A O 1
ATOM 881 N N . LEU A 1 109 ? -0.677 1.889 4.986 1.00 91.94 109 LEU A N 1
ATOM 882 C CA . LEU A 1 109 ? -1.518 1.441 3.874 1.00 91.94 109 LEU A CA 1
ATOM 883 C C . LEU A 1 109 ? -2.163 0.079 4.154 1.00 91.94 109 LEU A C 1
ATOM 885 O O . LEU A 1 109 ? -3.359 -0.092 3.948 1.00 91.94 109 LEU A O 1
ATOM 889 N N . VAL A 1 110 ? -1.386 -0.885 4.658 1.00 90.00 110 VAL A N 1
ATOM 890 C CA . VAL A 1 110 ? -1.888 -2.218 5.022 1.00 90.00 110 VAL A CA 1
ATOM 891 C C . VAL A 1 110 ? -2.957 -2.100 6.100 1.00 90.00 110 VAL A C 1
ATOM 893 O O . VAL A 1 110 ? -4.016 -2.710 5.979 1.00 90.00 110 VAL A O 1
ATOM 896 N N . TYR A 1 111 ? -2.716 -1.299 7.138 1.00 87.31 111 TYR A N 1
ATOM 897 C CA . TYR A 1 111 ? -3.701 -1.124 8.197 1.00 87.31 111 TYR A CA 1
ATOM 898 C C . TYR A 1 111 ? -4.972 -0.422 7.703 1.00 87.31 111 TYR A C 1
ATOM 900 O O . TYR A 1 111 ? -6.065 -0.868 8.054 1.00 87.31 111 TYR A O 1
ATOM 908 N N . ASP A 1 112 ? -4.849 0.632 6.886 1.00 88.88 112 ASP A N 1
ATOM 909 C CA . ASP A 1 112 ? -6.002 1.328 6.299 1.00 88.88 112 ASP A CA 1
ATOM 910 C C . ASP A 1 112 ? 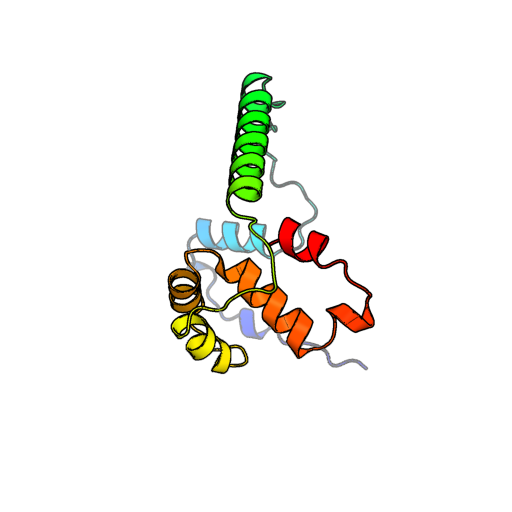-6.848 0.366 5.459 1.00 88.88 112 ASP A C 1
ATOM 912 O O . ASP A 1 112 ? -8.040 0.227 5.717 1.00 88.88 112 ASP A O 1
ATOM 916 N N . LEU A 1 113 ? -6.233 -0.387 4.540 1.00 91.31 113 LEU A N 1
ATOM 917 C CA . LEU A 1 113 ? -6.945 -1.327 3.671 1.00 91.31 113 LEU A CA 1
ATOM 918 C C . LEU A 1 113 ? -7.594 -2.468 4.468 1.00 91.31 113 LEU A C 1
ATOM 920 O O . LEU A 1 113 ? -8.774 -2.761 4.280 1.00 91.31 113 LEU A O 1
ATOM 924 N N . LEU A 1 114 ? -6.866 -3.100 5.395 1.00 87.88 114 LEU A N 1
ATOM 925 C CA . LEU A 1 114 ? -7.426 -4.190 6.201 1.00 87.88 114 LEU A CA 1
ATOM 926 C C . LEU A 1 114 ? -8.589 -3.717 7.084 1.00 87.88 114 LEU A C 1
ATOM 928 O O . LEU A 1 114 ? -9.529 -4.481 7.302 1.00 87.88 114 LEU A O 1
ATOM 932 N N . THR A 1 115 ? -8.536 -2.478 7.579 1.00 85.31 115 THR A N 1
ATOM 933 C CA . THR A 1 115 ? -9.613 -1.883 8.381 1.00 85.31 115 THR A CA 1
ATOM 934 C C . THR A 1 115 ? -10.799 -1.483 7.502 1.00 85.31 115 THR A C 1
ATOM 936 O O . THR A 1 115 ? -11.931 -1.846 7.808 1.00 85.31 115 THR A O 1
ATOM 939 N N . ARG A 1 116 ? -10.555 -0.788 6.383 1.00 88.44 116 ARG A N 1
ATOM 940 C CA . ARG A 1 116 ? -11.582 -0.285 5.455 1.00 88.44 116 ARG A CA 1
ATOM 941 C C . ARG A 1 116 ? -12.421 -1.410 4.848 1.00 88.44 116 ARG A C 1
ATOM 943 O O . ARG A 1 116 ? -13.624 -1.247 4.681 1.00 88.44 116 ARG A O 1
ATOM 950 N N . TYR A 1 117 ? -11.799 -2.554 4.562 1.00 88.31 117 TYR A N 1
ATOM 951 C CA . TYR A 1 117 ? -12.471 -3.743 4.026 1.00 88.31 117 TYR A CA 1
ATOM 952 C C . TYR A 1 117 ? -12.914 -4.750 5.106 1.00 88.31 117 TYR A C 1
ATOM 954 O O . TYR A 1 117 ? -13.268 -5.881 4.774 1.00 88.31 117 TYR A O 1
ATOM 962 N N . ASP A 1 118 ? -12.872 -4.370 6.388 1.00 82.88 118 ASP A N 1
ATOM 963 C CA . ASP A 1 118 ? -13.258 -5.205 7.540 1.00 82.88 118 ASP A CA 1
ATOM 964 C C . ASP A 1 118 ? -12.526 -6.567 7.623 1.00 82.88 118 ASP A C 1
ATOM 966 O O . ASP A 1 118 ? -12.979 -7.541 8.229 1.00 82.88 118 ASP A O 1
ATOM 970 N N . LEU A 1 119 ? -11.339 -6.661 7.021 1.00 86.69 119 LEU A N 1
ATOM 971 C CA . LEU A 1 119 ? -10.574 -7.906 6.927 1.00 86.69 119 LEU A CA 1
ATOM 972 C C . LEU A 1 119 ? -9.955 -8.300 8.272 1.00 86.69 119 LEU A C 1
ATOM 974 O O . LEU A 1 119 ? -9.794 -9.492 8.542 1.00 86.69 119 LEU A O 1
ATOM 978 N N . ILE A 1 120 ? -9.655 -7.321 9.134 1.00 81.75 120 ILE A N 1
ATOM 979 C CA . ILE A 1 120 ? -9.145 -7.571 10.492 1.00 81.75 120 ILE A CA 1
ATOM 980 C C . ILE A 1 120 ? -10.161 -8.382 11.300 1.00 81.75 120 ILE A C 1
ATOM 982 O O . ILE A 1 120 ? -9.809 -9.421 11.863 1.00 81.75 120 ILE A O 1
ATOM 986 N N . ASN A 1 121 ? -11.423 -7.946 11.317 1.00 77.31 121 ASN A N 1
ATOM 987 C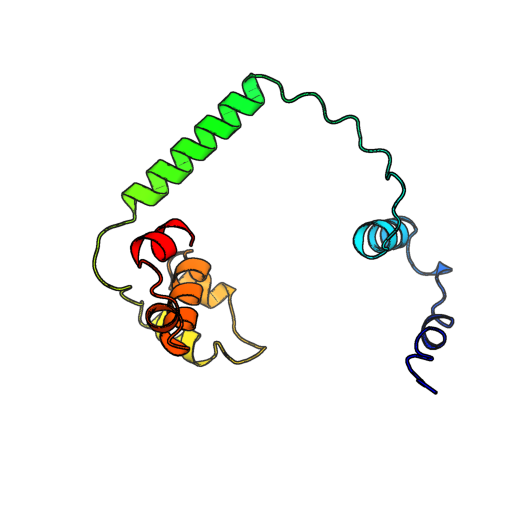 CA . ASN A 1 121 ? -12.482 -8.617 12.067 1.00 77.31 121 ASN A CA 1
ATOM 988 C C . ASN A 1 121 ? -12.871 -9.937 11.405 1.00 77.31 121 ASN A C 1
ATOM 990 O O . ASN A 1 121 ? -12.939 -10.971 12.075 1.00 77.31 121 ASN A O 1
ATOM 994 N N . ARG A 1 122 ? -13.049 -9.925 10.079 1.00 86.81 122 ARG A N 1
ATOM 995 C CA . ARG A 1 122 ? -13.462 -11.100 9.305 1.00 86.81 122 ARG A CA 1
ATOM 996 C C . ARG A 1 122 ? -12.519 -12.288 9.475 1.00 86.81 122 ARG A C 1
ATOM 998 O O . ARG A 1 122 ? -12.984 -13.416 9.623 1.00 86.81 122 ARG A O 1
ATOM 1005 N N . PHE A 1 123 ? -11.210 -12.044 9.468 1.00 88.25 123 PHE A N 1
ATOM 1006 C CA . PHE A 1 123 ? -10.201 -13.098 9.597 1.00 88.25 123 PHE A CA 1
ATOM 1007 C C . PHE A 1 123 ? -9.603 -13.211 11.001 1.00 88.25 123 PHE A C 1
ATOM 1009 O O . PHE A 1 123 ? -8.699 -14.019 11.206 1.00 88.25 123 PHE A O 1
ATOM 1016 N N . ARG A 1 124 ? -10.106 -12.436 11.974 1.00 80.62 124 ARG A N 1
ATOM 1017 C CA . ARG A 1 124 ? -9.590 -12.389 13.353 1.00 80.62 124 ARG A CA 1
ATOM 1018 C C . ARG A 1 124 ? -8.074 -12.168 13.390 1.00 80.62 124 ARG A C 1
ATOM 1020 O O . ARG A 1 124 ? -7.352 -12.818 14.148 1.00 80.62 124 ARG A O 1
ATOM 1027 N N . VAL A 1 125 ? -7.586 -11.273 12.532 1.00 75.88 125 VAL A N 1
ATOM 1028 C CA . VAL A 1 125 ? -6.154 -10.996 12.408 1.00 75.88 125 VAL A CA 1
ATOM 1029 C C . VAL A 1 125 ? -5.673 -10.336 13.693 1.00 75.88 125 VAL A C 1
ATOM 1031 O O . VAL A 1 125 ? -6.206 -9.310 14.114 1.00 75.88 125 VAL A O 1
ATOM 1034 N N . ASN A 1 126 ? -4.647 -10.908 14.325 1.00 74.00 126 ASN A N 1
ATOM 1035 C CA . ASN A 1 126 ? -4.072 -10.302 15.516 1.00 74.00 126 ASN A CA 1
ATOM 1036 C C . ASN A 1 126 ? -3.404 -8.969 15.141 1.00 74.00 126 ASN A C 1
ATOM 1038 O O . ASN A 1 126 ? -2.505 -8.931 14.300 1.00 74.00 126 ASN A O 1
ATOM 1042 N N . ALA A 1 127 ? -3.807 -7.880 15.796 1.00 66.62 127 ALA A N 1
ATOM 1043 C CA . ALA A 1 127 ? -3.226 -6.559 15.576 1.00 66.62 127 ALA A CA 1
ATOM 1044 C C . ALA A 1 127 ? -1.700 -6.537 15.805 1.00 66.62 127 ALA A C 1
ATOM 1046 O O . ALA A 1 127 ? -0.994 -5.757 15.166 1.00 66.62 127 ALA A O 1
ATOM 1047 N N . SER A 1 128 ? -1.157 -7.410 16.663 1.00 66.81 128 SER A N 1
ATOM 1048 C CA . SER A 1 128 ? 0.294 -7.547 16.853 1.00 66.81 128 SER A CA 1
ATOM 1049 C C . SER A 1 128 ? 1.010 -8.096 15.612 1.00 66.81 128 SER A C 1
ATOM 1051 O O . SER A 1 128 ? 2.147 -7.705 15.338 1.00 66.81 128 SER A O 1
ATOM 1053 N N . PHE A 1 129 ? 0.341 -8.944 14.824 1.00 68.00 129 PHE A N 1
ATOM 1054 C CA . PHE A 1 129 ? 0.881 -9.524 13.595 1.00 68.00 129 PHE A CA 1
ATOM 1055 C C . PHE A 1 129 ? 0.974 -8.481 12.482 1.00 68.00 129 PHE A C 1
ATOM 1057 O O . PHE A 1 129 ? 2.018 -8.360 11.851 1.00 68.00 129 PHE A O 1
ATOM 1064 N N . ILE A 1 130 ? -0.078 -7.674 12.299 1.00 65.00 130 ILE A N 1
ATOM 1065 C CA . ILE A 1 130 ? -0.094 -6.589 11.301 1.00 65.00 130 ILE A CA 1
ATOM 1066 C C . ILE A 1 130 ? 1.023 -5.590 11.584 1.00 65.00 130 ILE A C 1
ATOM 1068 O O . ILE A 1 130 ? 1.708 -5.159 10.666 1.00 65.00 130 ILE A O 1
ATOM 1072 N N . ASN A 1 131 ? 1.235 -5.268 12.860 1.00 62.84 131 ASN A N 1
ATOM 1073 C CA . ASN A 1 131 ? 2.340 -4.409 13.247 1.00 62.84 131 ASN A CA 1
ATOM 1074 C C . ASN A 1 131 ? 3.685 -5.051 12.889 1.00 62.84 131 ASN A C 1
ATOM 1076 O O . ASN A 1 131 ? 4.523 -4.380 12.311 1.00 62.84 131 ASN A O 1
ATOM 1080 N N . THR A 1 132 ? 3.894 -6.335 13.206 1.00 65.31 132 THR A N 1
ATOM 1081 C CA . THR A 1 132 ? 5.195 -7.013 13.009 1.00 65.31 132 THR A CA 1
ATOM 1082 C C . THR A 1 132 ? 5.556 -7.209 11.540 1.00 65.31 132 THR A C 1
ATOM 1084 O O . THR A 1 132 ? 6.731 -7.292 11.195 1.00 65.31 132 THR A O 1
ATOM 1087 N N . PHE A 1 133 ? 4.547 -7.291 10.679 1.00 62.84 133 PHE A N 1
ATOM 1088 C CA . PHE A 1 133 ? 4.722 -7.559 9.260 1.00 62.84 133 PHE A CA 1
ATOM 1089 C C . PHE A 1 133 ? 5.049 -6.310 8.421 1.00 62.84 133 PHE A C 1
ATOM 1091 O O . PHE A 1 133 ? 5.699 -6.453 7.386 1.00 62.84 133 PHE A O 1
ATOM 1098 N N . ALA A 1 134 ? 4.595 -5.118 8.828 1.00 57.03 134 ALA A N 1
ATOM 1099 C CA . ALA A 1 134 ? 4.573 -3.913 7.989 1.00 57.03 134 ALA A CA 1
ATOM 1100 C C . ALA A 1 134 ? 5.224 -2.692 8.655 1.00 57.03 134 ALA A C 1
ATOM 1102 O O . ALA A 1 134 ? 5.892 -1.929 7.919 1.00 57.03 134 ALA A O 1
#

Organism: Tetraodon nigroviridis (NCBI:txid99883)